Protein AF-G3LY08-F1 (afdb_monomer_lite)

Organism: Escherichia coli (NCBI:txid562)

Sequence (46 aa):
MKKMFMAVLFALVSVNAMAADCAKGKIEFSKYNENDTFTVKVAGKE

InterPro domains:
  IPR003189 Shiga-like toxin, beta subunit [PF02258] (18-46)
  IPR008992 Enterotoxin [SSF50203] (20-46)

pLDDT: mean 79.63, std 18.05, range [51.97, 98.38]

Secondary structure (DSSP, 8-state):
-HHHHHHHHHHHHHHHGGG-----S-EEEEEE-TTS-EEEEETTB-

Structure (mmCIF, N/CA/C/O backbone):
data_AF-G3LY08-F1
#
_entry.id   AF-G3LY08-F1
#
loop_
_atom_site.group_PDB
_atom_site.id
_atom_site.type_symbol
_atom_site.label_atom_id
_atom_site.label_alt_id
_atom_site.label_comp_id
_atom_site.label_asym_id
_atom_site.label_entity_id
_atom_site.label_seq_id
_atom_site.pdbx_PDB_ins_code
_atom_site.Cartn_x
_atom_site.Cartn_y
_atom_site.Cartn_z
_atom_site.occupancy
_atom_site.B_iso_or_equiv
_atom_site.auth_seq_id
_atom_site.auth_comp_id
_atom_site.auth_asym_id
_atom_site.auth_atom_id
_atom_site.pdbx_PDB_model_num
ATOM 1 N N . MET A 1 1 ? -33.168 -15.825 -25.335 1.00 55.28 1 MET A N 1
ATOM 2 C CA . MET A 1 1 ? -32.902 -14.519 -24.682 1.00 55.28 1 MET A CA 1
ATOM 3 C C . MET A 1 1 ? -32.738 -14.604 -23.161 1.00 55.28 1 MET A C 1
ATOM 5 O O . MET A 1 1 ? -31.747 -14.095 -22.661 1.00 55.28 1 MET A O 1
ATOM 9 N N . LYS A 1 2 ? -33.614 -15.300 -22.416 1.00 58.34 2 LYS A N 1
ATOM 10 C CA . LYS A 1 2 ? -33.551 -15.380 -20.935 1.00 58.34 2 LYS A CA 1
ATOM 11 C C . LYS A 1 2 ? -32.217 -15.910 -20.360 1.00 58.34 2 LYS A C 1
ATOM 13 O O . LYS A 1 2 ? -31.762 -15.425 -19.334 1.00 58.34 2 LYS A O 1
ATOM 18 N N . LYS A 1 3 ? -31.563 -16.857 -21.051 1.00 58.88 3 LYS A N 1
ATOM 19 C CA . LYS A 1 3 ? -30.264 -17.434 -20.641 1.00 58.88 3 LYS A CA 1
ATOM 20 C C . LYS A 1 3 ? -29.072 -16.476 -20.816 1.00 58.88 3 LYS A C 1
ATOM 22 O O . LYS A 1 3 ? -28.177 -16.481 -19.984 1.00 58.88 3 LYS A O 1
ATOM 27 N N . MET A 1 4 ? -29.082 -15.629 -21.850 1.00 59.44 4 MET A N 1
ATOM 28 C CA . MET A 1 4 ? -2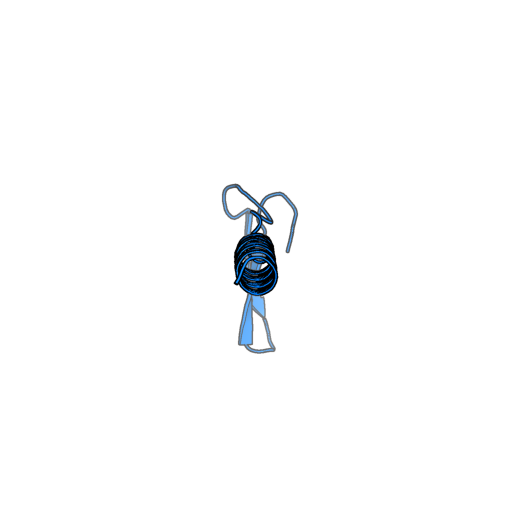8.021 -14.630 -22.061 1.00 59.44 4 MET A CA 1
ATOM 29 C C . MET A 1 4 ? -28.105 -13.489 -21.045 1.00 59.44 4 MET A C 1
ATOM 31 O O . MET A 1 4 ? -27.081 -13.000 -20.587 1.00 59.44 4 MET A O 1
ATOM 35 N N . PHE A 1 5 ? -29.321 -13.129 -20.628 1.00 62.72 5 PHE A N 1
ATOM 36 C CA . PHE A 1 5 ? -29.541 -12.100 -19.612 1.00 62.72 5 PHE A CA 1
ATOM 37 C C . PHE A 1 5 ? -28.937 -12.485 -18.251 1.00 62.72 5 PHE A C 1
ATOM 39 O O . PHE A 1 5 ? -28.323 -11.659 -17.586 1.00 62.72 5 PHE A O 1
ATOM 46 N N . MET A 1 6 ? -29.048 -13.762 -17.868 1.00 62.94 6 MET A N 1
ATOM 47 C CA . MET A 1 6 ? -28.473 -14.268 -16.615 1.00 62.94 6 MET A CA 1
ATOM 48 C C . MET A 1 6 ? -26.944 -14.333 -16.646 1.00 62.94 6 MET A C 1
ATOM 50 O O . MET A 1 6 ? -26.311 -14.024 -15.643 1.00 62.94 6 MET A O 1
ATOM 54 N N . ALA A 1 7 ? -26.351 -14.683 -17.790 1.00 63.34 7 ALA A N 1
ATOM 55 C CA . ALA A 1 7 ? -24.898 -14.678 -17.958 1.00 63.34 7 ALA A CA 1
ATOM 56 C C . ALA A 1 7 ? -24.318 -13.257 -17.877 1.00 63.34 7 ALA A C 1
ATOM 58 O O . ALA A 1 7 ? -23.297 -13.045 -17.229 1.00 63.34 7 ALA A O 1
ATOM 59 N N . VAL A 1 8 ? -25.007 -12.278 -18.473 1.00 63.19 8 VAL A N 1
ATOM 60 C CA . VAL A 1 8 ? -24.645 -10.858 -18.372 1.00 63.19 8 VAL A CA 1
ATOM 61 C C . VAL A 1 8 ? -24.748 -10.376 -16.927 1.00 63.19 8 VAL A C 1
ATOM 63 O O . VAL A 1 8 ? -23.793 -9.791 -16.429 1.00 63.19 8 VAL A O 1
ATOM 66 N N . LEU A 1 9 ? -25.842 -10.679 -16.216 1.00 61.44 9 LEU A N 1
ATOM 67 C CA . LEU A 1 9 ? -25.949 -10.326 -14.798 1.00 61.44 9 LEU A CA 1
ATOM 68 C C . LEU A 1 9 ? -24.811 -10.941 -13.975 1.00 61.44 9 LEU A C 1
ATOM 70 O O . LEU A 1 9 ? -24.138 -10.207 -13.264 1.00 61.44 9 LEU A O 1
ATOM 74 N N . PHE A 1 10 ? -24.542 -12.244 -14.102 1.00 60.00 10 PHE A N 1
ATOM 75 C CA . PHE A 1 10 ? -23.457 -12.904 -13.362 1.00 60.00 10 PHE A CA 1
ATOM 76 C C . PHE A 1 10 ? -22.082 -12.293 -13.653 1.00 60.00 10 PHE A C 1
ATOM 78 O O . PHE A 1 10 ? -21.306 -12.071 -12.724 1.00 60.00 10 PHE A O 1
ATOM 85 N N . ALA A 1 11 ? -21.801 -11.966 -14.917 1.00 61.06 11 ALA A N 1
ATOM 86 C CA . ALA A 1 11 ? -20.570 -11.286 -15.306 1.00 61.06 11 ALA A CA 1
ATOM 87 C C . ALA A 1 11 ? -20.463 -9.897 -14.652 1.00 61.06 11 ALA A C 1
ATOM 89 O O . ALA A 1 11 ? -19.434 -9.586 -14.054 1.00 61.06 11 ALA A O 1
ATOM 90 N N . LEU A 1 12 ? -21.540 -9.103 -14.667 1.00 58.59 12 LEU A N 1
ATOM 91 C CA . LEU A 1 12 ? -21.591 -7.797 -13.999 1.00 58.59 12 LEU A CA 1
ATOM 92 C C . LEU A 1 12 ? -21.398 -7.893 -12.477 1.00 58.59 12 LEU A C 1
ATOM 94 O O . LEU A 1 12 ? -20.699 -7.061 -11.905 1.00 58.59 12 LEU A O 1
ATOM 98 N N . VAL A 1 13 ? -21.967 -8.896 -11.800 1.00 59.34 13 VAL A N 1
ATOM 99 C CA . VAL A 1 13 ? -21.747 -9.065 -10.350 1.00 59.34 13 VAL A CA 1
ATOM 100 C C . VAL A 1 13 ? -20.309 -9.519 -10.055 1.00 59.34 13 VAL A C 1
ATOM 102 O O . VAL A 1 13 ? -19.709 -9.046 -9.092 1.00 59.34 13 VAL A O 1
ATOM 105 N N . SER A 1 14 ? -19.718 -10.373 -10.899 1.00 58.03 14 SER A N 1
ATOM 106 C CA . SER A 1 14 ? -18.344 -10.865 -10.704 1.00 58.03 14 SER A CA 1
ATOM 107 C C . SER A 1 14 ? -17.259 -9.797 -10.881 1.00 58.03 14 SER A C 1
ATOM 109 O O . SER A 1 14 ? -16.274 -9.819 -10.147 1.00 58.03 14 SER A O 1
ATOM 111 N N . VAL A 1 15 ? -17.442 -8.825 -11.785 1.00 55.31 15 VAL A N 1
ATOM 112 C CA . VAL A 1 15 ? -16.472 -7.724 -11.963 1.00 55.31 15 VAL A CA 1
ATOM 113 C C . VAL A 1 15 ? -16.555 -6.686 -10.842 1.00 55.31 15 VAL A C 1
ATOM 115 O O . VAL A 1 15 ? -15.543 -6.099 -10.478 1.00 55.31 15 VAL A O 1
ATOM 118 N N . ASN A 1 16 ? -17.729 -6.511 -10.227 1.00 51.97 16 ASN A N 1
ATOM 119 C CA . ASN A 1 16 ? -17.910 -5.606 -9.086 1.00 51.97 16 ASN A CA 1
ATOM 120 C C . ASN A 1 16 ? -17.398 -6.205 -7.765 1.00 51.97 16 ASN A C 1
ATOM 122 O O . ASN A 1 16 ? -17.126 -5.468 -6.821 1.00 51.97 16 ASN A O 1
ATOM 126 N N . ALA A 1 17 ? -17.222 -7.528 -7.698 1.00 55.28 17 ALA A N 1
ATOM 127 C CA . ALA A 1 17 ? -16.579 -8.199 -6.569 1.00 55.28 17 ALA A CA 1
ATOM 128 C C . ALA A 1 17 ? -15.041 -8.056 -6.573 1.00 55.28 17 ALA A C 1
ATOM 130 O O . ALA A 1 17 ? -14.406 -8.327 -5.556 1.00 55.28 17 ALA A O 1
ATOM 131 N N . MET A 1 18 ? -14.434 -7.615 -7.684 1.00 55.69 18 MET A N 1
ATOM 132 C CA . MET A 1 18 ? -12.978 -7.432 -7.799 1.00 55.69 18 MET A CA 1
ATOM 133 C C . MET A 1 18 ? -12.439 -6.150 -7.149 1.00 55.69 18 MET A C 1
ATOM 135 O O . MET A 1 18 ? -11.226 -5.997 -7.038 1.00 55.69 18 MET A O 1
ATOM 139 N N . ALA A 1 19 ? -13.307 -5.250 -6.692 1.00 61.88 19 ALA A N 1
ATOM 140 C CA . ALA A 1 19 ? -12.926 -4.031 -5.984 1.00 61.88 19 ALA A CA 1
ATOM 141 C C . ALA A 1 19 ? -13.652 -3.952 -4.634 1.00 61.88 19 ALA A C 1
ATOM 143 O O . ALA A 1 19 ? -14.373 -3.000 -4.347 1.00 61.88 19 ALA A O 1
ATOM 144 N N . ALA A 1 20 ? -13.509 -4.989 -3.807 1.00 70.50 20 ALA A N 1
ATOM 145 C CA . ALA A 1 20 ? -13.893 -4.885 -2.405 1.00 70.50 20 ALA A CA 1
ATOM 146 C C . ALA A 1 20 ? -12.909 -3.952 -1.673 1.00 70.50 20 ALA A C 1
ATOM 148 O O . ALA A 1 20 ? -11.700 -4.034 -1.897 1.00 70.50 20 ALA A O 1
ATOM 149 N N . ASP A 1 21 ? -13.415 -3.090 -0.783 1.00 78.12 21 ASP A N 1
ATOM 150 C CA . ASP A 1 21 ? -12.585 -2.274 0.113 1.00 78.12 21 ASP A CA 1
ATOM 151 C C . ASP A 1 21 ? -11.682 -3.195 0.963 1.00 78.12 21 ASP A C 1
ATOM 153 O O . ASP A 1 21 ? -12.118 -3.788 1.951 1.00 78.12 21 ASP A O 1
ATOM 157 N N . CYS A 1 22 ? -10.413 -3.348 0.567 1.00 85.00 22 CYS A N 1
ATOM 158 C CA . CYS A 1 22 ? -9.459 -4.233 1.246 1.00 85.00 22 CYS A CA 1
ATOM 159 C C . CYS A 1 22 ? -9.025 -3.666 2.608 1.00 85.00 22 CYS A C 1
ATOM 161 O O . CYS A 1 22 ? -8.885 -4.408 3.589 1.00 85.00 22 CYS A O 1
ATOM 163 N N . ALA A 1 23 ? -8.837 -2.348 2.680 1.00 88.88 23 ALA A N 1
ATOM 164 C CA . ALA A 1 23 ? -8.498 -1.615 3.891 1.00 88.88 23 ALA A CA 1
ATOM 165 C C . ALA A 1 23 ? -9.008 -0.172 3.787 1.00 88.88 23 ALA A C 1
ATOM 167 O O . ALA A 1 23 ? -8.929 0.445 2.727 1.00 88.88 23 ALA A O 1
ATOM 168 N N . LYS A 1 24 ? -9.499 0.381 4.900 1.00 92.50 24 LYS A N 1
ATOM 169 C CA . LYS A 1 24 ? -9.958 1.771 4.990 1.00 92.50 24 LYS A CA 1
ATOM 170 C C . LYS A 1 24 ? -9.397 2.411 6.252 1.00 92.50 24 LYS A C 1
ATOM 172 O O . LYS A 1 24 ? -9.636 1.927 7.353 1.00 92.50 24 LYS A O 1
ATOM 177 N N . GLY A 1 25 ? -8.664 3.506 6.093 1.00 93.56 25 GLY A N 1
ATOM 178 C CA . GLY A 1 25 ? -7.999 4.197 7.193 1.00 93.56 25 GLY A CA 1
ATOM 179 C C . GLY A 1 25 ? -6.980 5.212 6.687 1.00 93.56 25 GLY A C 1
ATOM 180 O O . GLY A 1 25 ? -6.822 5.393 5.480 1.00 93.56 25 GLY A O 1
ATOM 181 N N . LYS A 1 26 ? -6.294 5.888 7.611 1.00 96.19 26 LYS A N 1
ATOM 182 C CA . LYS A 1 26 ? -5.104 6.677 7.265 1.00 96.19 26 LYS A CA 1
ATOM 183 C C . LYS A 1 26 ? -3.936 5.733 6.972 1.00 96.19 26 LYS A C 1
ATOM 185 O O . LYS A 1 26 ? -3.903 4.618 7.486 1.00 96.19 26 LYS A O 1
ATOM 190 N N . ILE A 1 27 ? -2.990 6.207 6.169 1.00 96.81 27 ILE A N 1
ATOM 191 C CA . ILE A 1 27 ? -1.728 5.507 5.934 1.00 96.81 27 ILE A CA 1
ATOM 192 C C . ILE A 1 27 ? -0.906 5.564 7.224 1.00 96.81 27 ILE A C 1
ATOM 194 O O . ILE A 1 27 ? -0.663 6.648 7.753 1.00 96.81 27 ILE A O 1
ATOM 198 N N . GLU A 1 28 ? -0.502 4.400 7.723 1.00 97.62 28 GLU A N 1
ATOM 199 C CA . GLU A 1 28 ? 0.376 4.265 8.889 1.00 97.62 28 GLU A CA 1
ATOM 200 C C . GLU A 1 28 ? 1.835 4.500 8.493 1.00 97.62 28 GLU A C 1
ATOM 202 O O . GLU A 1 28 ? 2.545 5.258 9.150 1.00 97.62 28 GLU A O 1
ATOM 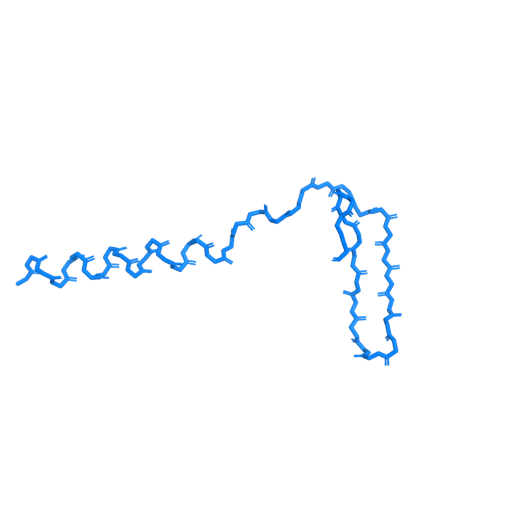207 N N . PHE A 1 29 ? 2.270 3.897 7.383 1.00 97.50 29 PHE A N 1
ATOM 208 C CA . PHE A 1 29 ? 3.548 4.201 6.749 1.00 97.50 29 PHE A CA 1
ATOM 209 C C . PHE A 1 29 ? 3.502 3.952 5.244 1.00 97.50 29 PHE A C 1
ATOM 211 O O . PHE A 1 29 ? 2.611 3.276 4.725 1.00 97.50 29 PHE A O 1
ATOM 218 N N . SER A 1 30 ? 4.516 4.470 4.558 1.00 97.12 30 SER A N 1
ATOM 219 C CA . SER A 1 30 ? 4.781 4.149 3.160 1.00 97.12 30 SER A CA 1
ATOM 220 C C . SER A 1 30 ? 6.251 3.801 2.950 1.00 97.12 30 SER A C 1
ATOM 222 O O . SER A 1 30 ? 7.108 4.289 3.690 1.00 97.12 30 SER A O 1
ATOM 224 N N . LYS A 1 31 ? 6.534 2.933 1.979 1.00 98.06 31 LYS A N 1
ATOM 225 C CA . LYS A 1 31 ? 7.881 2.440 1.687 1.00 98.06 31 LYS A CA 1
ATOM 226 C C . LYS A 1 31 ? 8.066 2.258 0.184 1.00 98.06 31 LYS A C 1
ATOM 228 O O . LYS A 1 31 ? 7.269 1.577 -0.456 1.00 98.06 31 LYS A O 1
ATOM 233 N N . TYR A 1 32 ? 9.151 2.818 -0.347 1.00 98.25 32 TYR A N 1
ATOM 234 C CA . TYR A 1 32 ? 9.662 2.447 -1.664 1.00 98.25 32 TYR A CA 1
ATOM 235 C C . TYR A 1 32 ? 10.544 1.206 -1.509 1.00 98.25 32 TYR A C 1
ATOM 237 O O . TYR A 1 32 ? 11.467 1.193 -0.689 1.00 98.25 32 TYR A O 1
ATOM 245 N N . ASN A 1 33 ? 10.213 0.141 -2.226 1.00 97.81 33 ASN A N 1
ATOM 246 C CA . ASN A 1 33 ? 10.927 -1.127 -2.160 1.00 97.81 33 ASN A CA 1
ATOM 247 C C . ASN A 1 33 ? 12.037 -1.186 -3.216 1.00 97.81 33 ASN A C 1
ATOM 249 O O . ASN A 1 33 ? 12.005 -0.474 -4.212 1.00 97.81 33 ASN A O 1
ATOM 253 N N . GLU A 1 34 ? 13.000 -2.084 -3.018 1.00 98.38 34 GLU A N 1
ATOM 254 C CA . GLU A 1 34 ? 14.102 -2.311 -3.966 1.00 98.38 34 GLU A CA 1
ATOM 255 C C . GLU A 1 34 ? 13.615 -2.807 -5.338 1.00 98.38 34 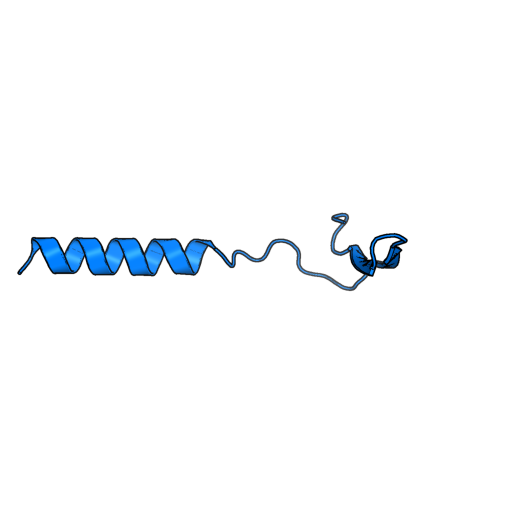GLU A C 1
ATOM 257 O O . GLU A 1 34 ? 14.261 -2.576 -6.350 1.00 98.38 34 GLU A O 1
ATOM 262 N N . ASN A 1 35 ? 12.444 -3.448 -5.381 1.00 97.88 35 ASN A N 1
ATOM 263 C CA . ASN A 1 35 ? 11.804 -3.926 -6.607 1.00 97.88 35 ASN A CA 1
ATOM 264 C C . ASN A 1 35 ? 10.916 -2.869 -7.293 1.00 97.88 35 ASN A C 1
ATOM 266 O O . ASN A 1 35 ? 9.972 -3.235 -7.993 1.00 97.88 35 ASN A O 1
ATOM 270 N N . ASP A 1 36 ? 11.155 -1.585 -7.028 1.00 97.69 36 ASP A N 1
ATOM 271 C CA . ASP A 1 36 ? 10.429 -0.442 -7.596 1.00 97.69 36 ASP A CA 1
ATOM 272 C C . ASP A 1 36 ? 8.923 -0.376 -7.282 1.00 97.69 36 ASP A C 1
ATOM 274 O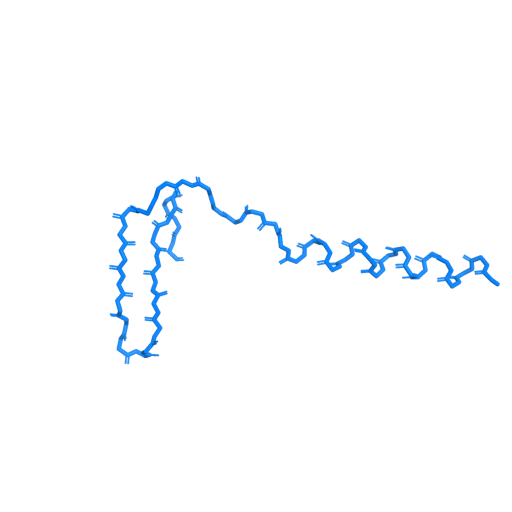 O . ASP A 1 36 ? 8.177 0.402 -7.879 1.00 97.69 36 ASP A O 1
ATOM 278 N N . THR A 1 37 ? 8.446 -1.159 -6.310 1.00 97.56 37 THR A N 1
ATOM 279 C CA . THR A 1 37 ? 7.058 -1.076 -5.833 1.00 97.56 37 THR A CA 1
ATOM 280 C C . THR A 1 37 ? 6.917 -0.095 -4.670 1.00 97.56 37 THR A C 1
ATOM 282 O O . THR A 1 37 ? 7.847 0.115 -3.887 1.00 97.56 37 THR A O 1
ATOM 285 N N . PHE A 1 38 ? 5.724 0.484 -4.522 1.00 97.62 38 PHE A N 1
ATOM 286 C CA . PHE A 1 38 ? 5.381 1.356 -3.402 1.00 97.62 38 PHE A CA 1
ATOM 287 C C . PHE A 1 38 ? 4.359 0.671 -2.492 1.00 97.62 38 PHE A 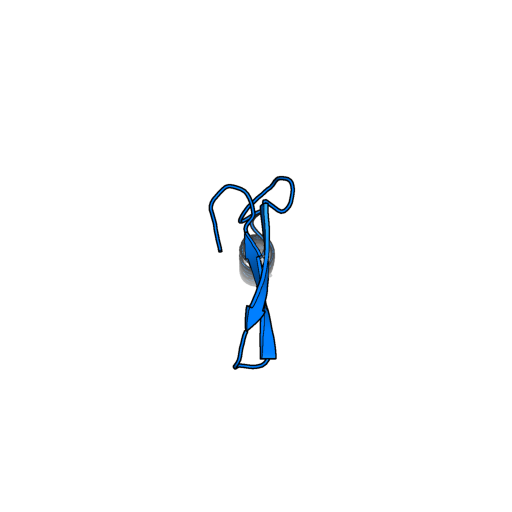C 1
ATOM 289 O O . PHE A 1 38 ? 3.209 0.468 -2.880 1.00 97.62 38 PHE A O 1
ATOM 296 N N . THR A 1 39 ? 4.781 0.316 -1.282 1.00 97.44 39 THR A N 1
ATOM 297 C CA . THR A 1 39 ? 3.921 -0.300 -0.264 1.00 97.44 39 THR A CA 1
ATOM 298 C C . THR A 1 39 ? 3.341 0.776 0.645 1.00 97.44 39 THR A C 1
ATOM 300 O O . THR A 1 39 ? 4.053 1.687 1.076 1.00 97.44 39 THR A O 1
ATOM 303 N N . VAL A 1 40 ? 2.060 0.644 0.986 1.00 97.25 40 VAL A N 1
ATOM 304 C CA . VAL A 1 40 ? 1.398 1.441 2.023 1.00 97.25 40 VAL A CA 1
ATOM 305 C C . VAL A 1 40 ? 0.819 0.516 3.073 1.00 97.25 40 VAL A C 1
ATOM 307 O O . VAL A 1 40 ? 0.218 -0.498 2.735 1.00 97.25 40 VAL A O 1
ATOM 310 N N . LYS A 1 41 ? 0.947 0.900 4.342 1.00 97.06 41 LYS A N 1
ATOM 311 C CA . LYS A 1 41 ? 0.241 0.222 5.421 1.00 97.06 41 LYS A CA 1
ATOM 312 C C . LYS A 1 41 ? -1.050 0.945 5.752 1.00 97.06 41 LYS A C 1
ATOM 314 O O . LYS A 1 41 ? -1.015 2.121 6.120 1.00 97.06 41 LYS A O 1
ATOM 319 N N . VAL A 1 42 ? -2.178 0.253 5.643 1.00 97.06 42 VAL A N 1
ATOM 320 C CA . VAL A 1 42 ? -3.500 0.788 5.994 1.00 97.06 42 VAL A CA 1
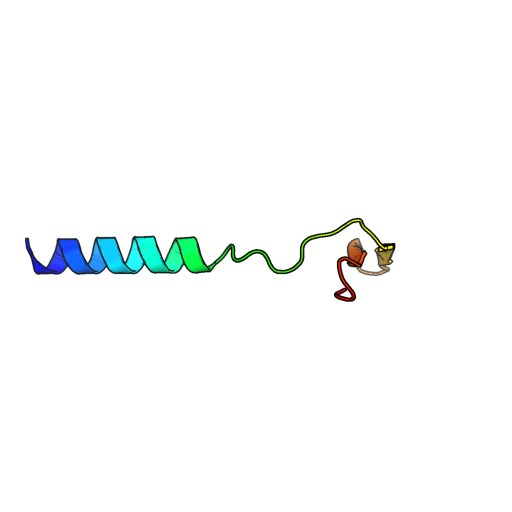ATOM 321 C C . VAL A 1 42 ? -4.241 -0.229 6.850 1.00 97.06 42 VAL A C 1
ATOM 323 O O . VAL A 1 42 ? -4.457 -1.364 6.428 1.00 97.06 42 VAL A O 1
ATOM 326 N N . ALA A 1 43 ? -4.666 0.188 8.044 1.00 94.75 43 ALA A N 1
ATOM 327 C CA . ALA A 1 43 ? -5.402 -0.658 8.985 1.00 94.75 43 ALA A CA 1
ATOM 328 C C . ALA A 1 43 ? -4.675 -1.987 9.286 1.00 94.75 43 ALA A C 1
ATOM 330 O O . ALA A 1 43 ? -5.277 -3.062 9.278 1.00 94.75 43 ALA A O 1
ATOM 331 N N . GLY A 1 44 ? -3.362 -1.913 9.508 1.00 94.50 44 GLY A N 1
ATOM 332 C CA . GLY A 1 44 ? -2.505 -3.053 9.824 1.00 94.50 44 GLY A CA 1
ATOM 333 C C . GLY A 1 44 ? -2.116 -3.940 8.638 1.00 94.50 44 GLY A C 1
ATOM 334 O O . GLY A 1 44 ? -1.360 -4.886 8.850 1.00 94.50 44 GLY A O 1
ATOM 335 N N . LYS A 1 45 ? -2.587 -3.651 7.416 1.00 91.81 45 LYS A N 1
ATOM 336 C CA . LYS A 1 45 ? -2.280 -4.423 6.198 1.00 91.81 45 LYS A CA 1
ATOM 337 C C . LYS A 1 45 ? -1.242 -3.713 5.337 1.00 91.81 45 LYS A C 1
ATOM 339 O O . LYS A 1 45 ? -1.403 -2.519 5.102 1.00 91.81 45 LYS A O 1
ATOM 344 N N . GLU A 1 46 ? -0.236 -4.457 4.881 1.00 93.50 46 GLU A N 1
ATOM 345 C CA . GLU A 1 46 ? 0.827 -4.050 3.941 1.00 93.50 46 GLU A CA 1
ATOM 346 C C . GLU A 1 46 ? 0.633 -4.713 2.575 1.00 93.50 46 GLU A C 1
ATOM 348 O O . GLU A 1 46 ? 0.144 -5.868 2.558 1.00 93.50 46 GLU A O 1
#

Foldseek 3Di:
DVVVVVVVVVVVVVVVVVDDCPADADFPDWDQDPVRDIDTDGPNRD

Radius of gyration: 17.97 Å; chains: 1; bounding box: 48×24×34 Å